Protein AF-A0A7T4PL94-F1 (afdb_monomer_lite)

pLDDT: mean 73.6, std 16.63, range [43.09, 96.75]

Organism: NCBI:txid1642299

Secondary structure (DSSP, 8-state):
---SS--S--S--------HHHHHTTS-HHHHHHHHHHHHHHHHHHHHHHHHHS-TTSHHHHHHHHHHHHHHHHHHH-TTTTTTS-HHHHHHHTSHHHHHHHHHHHHHHHHHHHS----PPPP--SSSSSS--

InterPro domains:
  IPR006043 Nucleobase cation symporter 2 family [PF00860] (22-75)

Sequence (133 aa):
MSSAAKAAGTASAAAPEVHPVAAISVVPMPVLAAVSLFLFGSIAVSGIQTLLQADLHRGDNALIVVVTLGAGLAPALSDGFYDAFPAWAQIVLGSGISIGCLLAVALNLVFNHLGAKGGPAPAPEDAEAAVTH

Radius of gyration: 24.17 Å; chains: 1; bounding box: 39×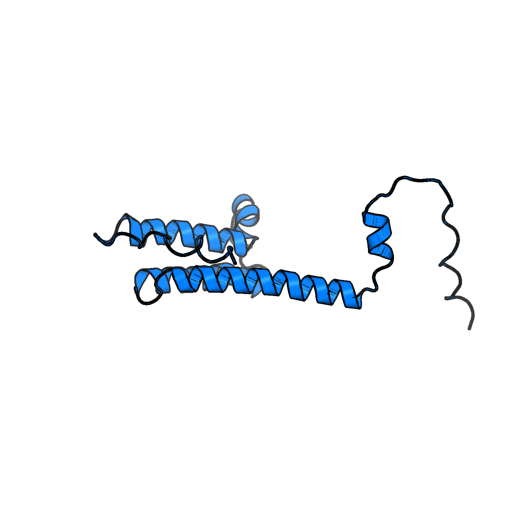59×70 Å

Structure (mmCIF, N/CA/C/O backbone):
data_AF-A0A7T4PL94-F1
#
_entry.id   AF-A0A7T4PL94-F1
#
loop_
_atom_site.group_PDB
_atom_site.id
_atom_site.type_symbol
_atom_site.label_atom_id
_atom_site.label_alt_id
_atom_site.label_comp_id
_atom_site.label_asym_id
_atom_site.label_entity_id
_atom_site.label_seq_id
_atom_site.pdbx_PDB_ins_code
_atom_site.Cartn_x
_atom_site.Cartn_y
_atom_site.Cartn_z
_atom_site.occupancy
_atom_site.B_iso_or_equiv
_atom_site.auth_seq_id
_atom_site.auth_comp_id
_atom_site.auth_asym_id
_atom_site.auth_atom_id
_atom_site.pdbx_PDB_model_num
ATOM 1 N N . MET A 1 1 ? 21.788 -9.506 -45.598 1.00 48.47 1 MET A N 1
ATOM 2 C CA . MET A 1 1 ? 21.557 -8.650 -44.410 1.00 48.47 1 MET A CA 1
ATOM 3 C C . MET A 1 1 ? 20.612 -7.521 -44.798 1.00 48.47 1 MET A C 1
ATOM 5 O O . MET A 1 1 ? 20.963 -6.352 -44.789 1.00 48.47 1 MET A O 1
ATOM 9 N N . SER A 1 2 ? 19.433 -7.943 -45.252 1.00 43.72 2 SER A N 1
ATOM 10 C CA . SER A 1 2 ? 18.386 -7.141 -45.875 1.00 43.72 2 SER A CA 1
ATOM 11 C C . SER A 1 2 ? 17.278 -6.921 -44.848 1.00 43.72 2 SER A C 1
ATOM 13 O O . SER A 1 2 ? 17.023 -7.819 -44.052 1.00 43.72 2 SER A O 1
ATOM 15 N N . SER A 1 3 ? 16.606 -5.775 -44.923 1.00 43.09 3 SER A N 1
ATOM 16 C CA . SER A 1 3 ? 15.276 -5.532 -44.349 1.00 43.09 3 SER A CA 1
ATOM 17 C C . SER A 1 3 ? 15.126 -5.565 -42.826 1.00 43.09 3 SER A C 1
ATOM 19 O O . SER A 1 3 ? 14.735 -6.567 -42.244 1.00 43.09 3 SER A O 1
ATOM 21 N N . ALA A 1 4 ? 15.264 -4.396 -42.202 1.00 46.72 4 ALA A N 1
ATOM 22 C CA . ALA A 1 4 ? 14.460 -4.050 -41.017 1.00 46.72 4 ALA A CA 1
ATOM 23 C C . ALA A 1 4 ? 14.165 -2.539 -40.899 1.00 46.72 4 ALA A C 1
ATOM 25 O O . ALA A 1 4 ? 13.342 -2.131 -40.091 1.00 46.72 4 ALA A O 1
ATOM 26 N N . ALA A 1 5 ? 14.780 -1.699 -41.741 1.00 45.56 5 ALA A N 1
ATOM 27 C CA . ALA A 1 5 ? 14.607 -0.242 -41.731 1.00 45.56 5 ALA A CA 1
ATOM 28 C C . ALA A 1 5 ? 13.435 0.275 -42.598 1.00 45.56 5 ALA A C 1
ATOM 30 O O . ALA A 1 5 ? 13.272 1.480 -42.764 1.00 45.56 5 ALA A O 1
ATOM 31 N N . LYS A 1 6 ? 12.613 -0.613 -43.176 1.00 46.28 6 LYS A N 1
ATOM 32 C CA . LYS A 1 6 ? 11.528 -0.252 -44.104 1.00 46.28 6 LYS A CA 1
ATOM 33 C C . LYS A 1 6 ? 10.167 -0.699 -43.569 1.00 46.28 6 LYS A C 1
ATOM 35 O O . LYS A 1 6 ? 9.573 -1.628 -44.099 1.00 46.28 6 LYS A O 1
ATOM 40 N N . ALA A 1 7 ? 9.694 -0.048 -42.510 1.00 43.47 7 ALA A N 1
ATOM 41 C CA . ALA A 1 7 ? 8.298 -0.152 -42.062 1.00 43.47 7 ALA A CA 1
ATOM 42 C C . ALA A 1 7 ? 7.816 1.086 -41.271 1.00 43.47 7 ALA A C 1
ATOM 44 O O . ALA A 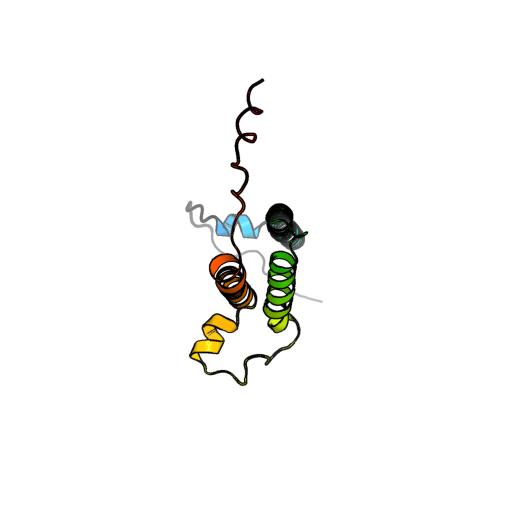1 7 ? 6.851 0.996 -40.524 1.00 43.47 7 ALA A O 1
ATOM 45 N N . ALA A 1 8 ? 8.474 2.243 -41.421 1.00 47.19 8 ALA A N 1
ATOM 46 C CA . ALA A 1 8 ? 8.140 3.473 -40.688 1.00 47.19 8 ALA A CA 1
ATOM 47 C C . ALA A 1 8 ? 7.464 4.551 -41.557 1.00 47.19 8 ALA A C 1
ATOM 49 O O . ALA A 1 8 ? 7.411 5.716 -41.178 1.00 47.19 8 ALA A O 1
ATOM 50 N N . GLY A 1 9 ? 6.968 4.199 -42.743 1.00 47.22 9 GLY A N 1
ATOM 51 C CA . GLY A 1 9 ? 6.421 5.199 -43.650 1.00 47.22 9 GLY A CA 1
ATOM 52 C C . GLY A 1 9 ? 5.486 4.601 -44.675 1.00 47.22 9 GLY A C 1
ATOM 53 O O . GLY A 1 9 ? 5.933 4.343 -45.779 1.00 47.22 9 GLY A O 1
ATOM 54 N N . THR A 1 10 ? 4.226 4.390 -44.291 1.00 49.72 10 THR A N 1
ATOM 55 C CA . THR A 1 10 ? 3.028 4.524 -45.145 1.00 49.72 10 THR A CA 1
ATOM 56 C C . THR A 1 10 ? 1.771 4.309 -44.292 1.00 49.72 10 THR A C 1
ATOM 58 O O . THR A 1 10 ? 1.190 3.230 -44.285 1.00 49.72 10 THR A O 1
ATOM 61 N N . ALA A 1 11 ? 1.351 5.337 -43.561 1.00 48.50 11 ALA A N 1
ATOM 62 C CA . ALA A 1 11 ? -0.043 5.523 -43.153 1.00 48.50 11 ALA A CA 1
ATOM 63 C C . ALA A 1 11 ? -0.226 7.032 -42.954 1.00 48.50 11 ALA A C 1
ATOM 65 O O . ALA A 1 11 ? 0.211 7.607 -41.969 1.00 48.50 11 ALA A O 1
ATOM 66 N N . SER A 1 12 ? -0.545 7.722 -44.043 1.00 47.28 12 SER A N 1
ATOM 67 C CA . SER A 1 12 ? -1.893 8.248 -44.272 1.00 47.28 12 SER A CA 1
ATOM 68 C C . SER A 1 12 ? -2.021 9.659 -43.711 1.00 47.28 12 SER A C 1
ATOM 70 O O . SER A 1 12 ? -2.425 9.889 -42.577 1.00 47.28 12 SER A O 1
ATOM 72 N N . ALA A 1 13 ? -1.668 10.609 -44.572 1.00 54.72 13 ALA A N 1
ATOM 73 C CA . ALA A 1 13 ? -2.130 11.977 -44.481 1.00 54.72 13 ALA A CA 1
ATOM 74 C C . ALA A 1 13 ? -3.667 11.993 -44.566 1.00 54.72 13 ALA A C 1
ATOM 76 O O . ALA A 1 13 ? -4.228 11.704 -45.619 1.00 54.72 13 ALA A O 1
ATOM 77 N N . ALA A 1 14 ? -4.334 12.327 -43.463 1.00 44.72 14 ALA A N 1
ATOM 78 C CA . ALA A 1 14 ? -5.740 12.715 -43.441 1.00 44.72 14 ALA A CA 1
ATOM 79 C C . ALA A 1 14 ? -6.002 13.605 -42.211 1.00 44.72 14 ALA A C 1
ATOM 81 O O . ALA A 1 14 ? -6.288 13.085 -41.147 1.00 44.72 14 ALA A O 1
ATOM 82 N N . ALA A 1 15 ? -5.833 14.920 -42.405 1.00 52.34 15 ALA A N 1
ATOM 83 C CA . ALA A 1 15 ? -6.596 16.057 -41.852 1.00 52.34 15 ALA A CA 1
ATOM 84 C C . ALA A 1 15 ? -6.932 16.146 -40.321 1.00 52.34 15 ALA A C 1
ATOM 86 O O . ALA A 1 15 ? -6.781 15.200 -39.565 1.00 52.34 15 ALA A O 1
ATOM 87 N N . PRO A 1 16 ? -7.322 17.336 -39.817 1.00 49.38 16 PRO A N 1
ATOM 88 C CA . PRO A 1 16 ? -7.065 17.788 -38.450 1.00 49.38 16 PRO A CA 1
ATOM 89 C C . PRO A 1 16 ? -8.147 17.365 -37.448 1.00 49.38 16 PRO A C 1
ATOM 91 O O . PRO A 1 16 ? -9.058 18.130 -37.160 1.00 49.38 16 PRO A O 1
ATOM 94 N N . GLU A 1 17 ? -8.000 16.199 -36.830 1.00 47.38 17 GLU A N 1
ATOM 95 C CA . GLU A 1 17 ? -8.589 15.945 -35.512 1.00 47.38 17 GLU A CA 1
ATOM 96 C C . GLU A 1 17 ? -7.436 15.645 -34.556 1.00 47.38 17 GLU A C 1
ATOM 98 O O . GLU A 1 17 ? -6.780 14.605 -34.633 1.00 47.38 17 GLU A O 1
ATOM 103 N N . VAL A 1 18 ? -7.110 16.613 -33.699 1.00 56.31 18 VAL A N 1
ATOM 104 C CA . VAL A 1 18 ? -6.083 16.482 -32.659 1.00 56.31 18 VAL A CA 1
ATOM 105 C C . VAL A 1 18 ? -6.565 15.495 -31.596 1.00 56.31 18 VAL A C 1
ATOM 107 O O . VAL A 1 18 ? -6.952 15.870 -30.494 1.00 56.31 18 VAL A O 1
ATOM 110 N N . HIS A 1 19 ? -6.555 14.204 -31.919 1.00 53.75 19 HIS A N 1
ATOM 111 C CA . HIS A 1 19 ? -6.719 13.163 -30.920 1.00 53.75 19 HIS A CA 1
ATOM 112 C C . HIS A 1 19 ? -5.459 13.162 -30.041 1.00 53.75 19 HIS A C 1
ATOM 114 O O . HIS A 1 19 ? -4.362 12.901 -30.548 1.00 53.75 19 HIS A O 1
ATOM 120 N N . PRO A 1 20 ? -5.573 13.424 -28.726 1.00 62.25 20 PRO A N 1
ATOM 121 C CA . PRO A 1 20 ? -4.417 13.603 -27.840 1.00 62.25 20 PRO A CA 1
ATOM 122 C C . PRO A 1 20 ? -3.4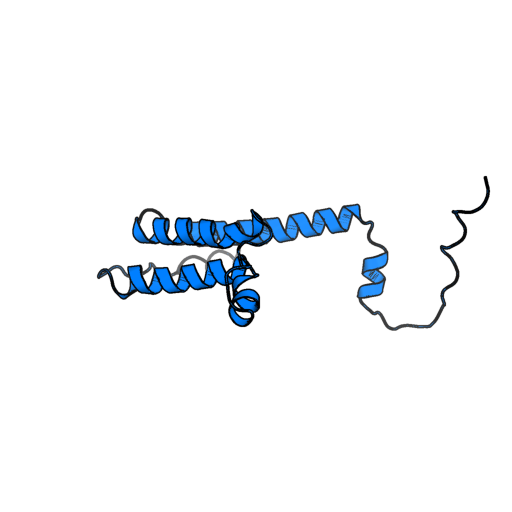99 12.369 -27.789 1.00 62.25 20 PRO A C 1
ATOM 124 O O . PRO A 1 20 ? -2.312 12.482 -27.496 1.00 62.25 20 PRO A O 1
ATOM 127 N N . VAL A 1 21 ? -4.020 11.195 -28.155 1.00 64.38 21 VAL A N 1
ATOM 128 C CA . VAL A 1 21 ? -3.286 9.922 -28.197 1.00 64.38 21 VAL A CA 1
ATOM 129 C C . VAL A 1 21 ? -2.189 9.901 -29.276 1.00 64.38 21 VAL A C 1
ATOM 131 O O . VAL A 1 21 ? -1.149 9.269 -29.089 1.00 64.38 21 VAL A O 1
ATOM 134 N N . ALA A 1 22 ? -2.360 10.642 -30.378 1.00 63.62 22 ALA A N 1
ATOM 135 C CA . ALA A 1 22 ? -1.359 10.726 -31.445 1.00 63.62 22 ALA A CA 1
ATOM 136 C C . ALA A 1 22 ? -0.102 11.502 -31.007 1.00 63.62 22 ALA A C 1
ATOM 138 O O . ALA A 1 22 ? 1.008 11.160 -31.409 1.00 63.62 22 ALA A O 1
ATOM 139 N N . ALA A 1 23 ? -0.256 12.495 -30.124 1.00 65.69 23 ALA A N 1
ATOM 140 C CA . ALA A 1 23 ? 0.862 13.271 -29.586 1.00 65.69 23 ALA A CA 1
ATOM 141 C C . ALA A 1 23 ? 1.735 12.450 -28.618 1.00 65.69 23 ALA A C 1
ATOM 143 O O . ALA A 1 23 ? 2.953 12.616 -28.577 1.00 65.69 23 ALA A O 1
ATOM 144 N N . ILE A 1 24 ? 1.128 11.514 -27.881 1.00 69.50 24 ILE A N 1
ATOM 145 C CA . ILE A 1 24 ? 1.823 10.648 -26.914 1.00 69.50 24 ILE A CA 1
ATOM 146 C C . ILE A 1 24 ? 2.719 9.616 -27.631 1.00 69.50 24 ILE A C 1
ATOM 148 O O . ILE A 1 24 ? 3.726 9.183 -27.079 1.00 69.50 24 ILE A O 1
ATOM 152 N N . SER A 1 25 ? 2.425 9.288 -28.895 1.00 69.38 25 SER A N 1
ATOM 153 C CA . SER A 1 25 ? 3.191 8.315 -29.696 1.00 69.38 25 SER A CA 1
ATOM 154 C C . SER A 1 25 ? 4.593 8.798 -30.109 1.00 69.38 25 SER A C 1
ATOM 156 O O . SER A 1 25 ? 5.406 7.998 -30.565 1.00 69.38 25 SER A O 1
ATOM 158 N N . VAL A 1 26 ? 4.889 10.094 -29.952 1.00 82.12 26 VAL A N 1
ATOM 159 C CA . VAL A 1 26 ? 6.208 10.694 -30.238 1.00 82.12 26 VAL A CA 1
ATOM 160 C C . VAL A 1 26 ? 7.146 10.608 -29.025 1.00 82.12 26 VAL A C 1
ATOM 162 O O . VAL A 1 26 ? 8.361 10.756 -29.163 1.00 82.12 26 VAL A O 1
ATOM 165 N N . VAL A 1 27 ? 6.607 10.354 -27.827 1.00 84.00 27 VAL A N 1
ATOM 166 C CA . VAL A 1 27 ? 7.394 10.314 -26.593 1.00 84.00 27 VAL A CA 1
ATOM 167 C C . VAL A 1 27 ? 8.182 9.001 -26.528 1.00 84.00 27 VAL A C 1
ATOM 169 O O . VAL A 1 27 ? 7.590 7.922 -26.587 1.00 84.00 27 VAL A O 1
ATOM 172 N N . PRO A 1 28 ? 9.518 9.047 -26.382 1.00 86.44 28 PRO A N 1
ATOM 173 C CA . PRO A 1 28 ? 10.320 7.836 -26.304 1.00 86.44 28 PRO A CA 1
ATOM 174 C C . PRO A 1 28 ? 9.983 7.055 -25.021 1.00 86.44 28 PRO A C 1
ATOM 176 O O . PRO A 1 28 ? 9.831 7.640 -23.946 1.00 86.44 28 PRO A O 1
ATOM 179 N N . MET A 1 29 ? 9.915 5.721 -25.126 1.00 85.81 29 MET A N 1
ATOM 180 C CA . MET A 1 29 ? 9.605 4.793 -24.018 1.00 85.81 29 MET A CA 1
ATOM 181 C C . MET A 1 29 ? 10.317 5.121 -22.683 1.00 85.81 29 MET A C 1
ATOM 183 O O . MET A 1 29 ? 9.655 5.071 -21.644 1.00 85.81 29 MET A O 1
ATOM 187 N N . PRO A 1 30 ? 11.610 5.522 -22.662 1.00 89.38 30 PRO A N 1
ATOM 188 C CA . PRO A 1 30 ? 12.300 5.880 -21.420 1.00 89.38 30 PRO A CA 1
ATOM 189 C C . PRO A 1 30 ? 11.673 7.055 -20.650 1.00 89.38 30 PRO A C 1
ATOM 191 O O . PRO A 1 30 ? 11.739 7.085 -19.424 1.00 89.38 30 PRO A O 1
ATOM 194 N N . VAL A 1 31 ? 11.040 8.014 -21.333 1.00 91.88 31 VAL A N 1
ATOM 195 C CA . VAL A 1 31 ? 10.414 9.183 -20.687 1.00 91.88 31 VAL A CA 1
ATOM 196 C C . VAL A 1 31 ? 9.077 8.807 -20.058 1.00 91.88 31 VAL A C 1
ATOM 198 O O . VAL A 1 31 ? 8.785 9.232 -18.943 1.00 91.88 31 VAL A O 1
ATOM 201 N N . LEU A 1 32 ? 8.289 7.957 -20.720 1.00 90.62 32 LEU A N 1
ATOM 202 C CA . LEU A 1 32 ? 7.019 7.471 -20.172 1.00 90.62 32 LEU A CA 1
ATOM 203 C C . LEU A 1 32 ? 7.235 6.674 -18.878 1.00 90.62 32 LEU A C 1
ATOM 205 O O . LEU A 1 32 ? 6.459 6.805 -17.929 1.00 90.62 32 LEU A O 1
ATOM 209 N N . ALA A 1 33 ? 8.332 5.914 -18.810 1.00 90.31 33 ALA A N 1
ATOM 210 C CA . ALA A 1 33 ? 8.749 5.234 -17.590 1.00 90.31 33 ALA A CA 1
ATOM 211 C C . ALA A 1 33 ? 9.082 6.230 -16.462 1.00 90.31 33 ALA A C 1
ATOM 213 O O . ALA A 1 33 ? 8.599 6.066 -15.341 1.00 90.31 33 ALA A O 1
ATOM 214 N N . ALA A 1 34 ? 9.840 7.294 -16.758 1.00 92.81 34 ALA A N 1
ATOM 215 C CA . ALA A 1 34 ? 10.197 8.319 -15.773 1.00 92.81 34 ALA A CA 1
ATOM 216 C C . ALA A 1 34 ? 8.974 9.095 -15.248 1.00 92.81 34 ALA A C 1
ATOM 218 O O . ALA A 1 34 ? 8.853 9.309 -14.043 1.00 92.81 34 ALA A O 1
ATOM 219 N N . VAL A 1 35 ? 8.040 9.467 -16.130 1.00 95.06 35 VAL A N 1
ATOM 220 C CA . VAL A 1 35 ? 6.794 10.156 -15.750 1.00 95.06 35 VAL A CA 1
ATOM 221 C C . VAL A 1 35 ? 5.924 9.267 -14.863 1.00 95.06 35 VAL A C 1
ATOM 223 O O . VAL A 1 35 ? 5.391 9.737 -13.860 1.00 95.06 35 VAL A O 1
ATOM 226 N N . SER A 1 36 ? 5.820 7.976 -15.185 1.00 93.81 36 SER A N 1
ATOM 227 C CA . SER A 1 36 ? 5.064 7.019 -14.371 1.00 93.81 36 SER A CA 1
ATOM 228 C C . SER A 1 36 ? 5.678 6.865 -12.979 1.00 93.81 36 SER A C 1
ATOM 230 O O . SER A 1 36 ? 4.961 6.943 -11.985 1.00 93.81 36 SER A O 1
ATOM 232 N N . LEU A 1 37 ? 7.005 6.715 -12.889 1.00 95.62 37 LEU A N 1
ATOM 233 C CA . LEU A 1 37 ? 7.711 6.638 -11.608 1.00 95.62 37 LEU A CA 1
ATOM 234 C C . LEU A 1 37 ? 7.500 7.903 -10.765 1.00 95.62 37 LEU A C 1
ATOM 236 O O . LEU A 1 37 ? 7.244 7.805 -9.567 1.00 95.62 37 LEU A O 1
ATOM 240 N N . PHE A 1 38 ? 7.562 9.081 -11.390 1.00 95.12 38 PHE A N 1
ATOM 241 C CA . PHE A 1 38 ? 7.286 10.349 -10.719 1.00 95.12 38 PHE A CA 1
ATOM 242 C C . PHE A 1 38 ? 5.841 10.425 -10.203 1.00 95.12 38 PHE A C 1
ATOM 244 O O . PHE A 1 38 ? 5.626 10.782 -9.045 1.00 95.12 38 PHE A O 1
ATOM 251 N N . LEU A 1 39 ? 4.858 10.044 -11.026 1.00 96.75 39 LEU A N 1
ATOM 252 C CA . LEU A 1 39 ? 3.442 10.065 -10.658 1.00 96.75 39 LEU A CA 1
ATOM 253 C C . LEU A 1 39 ? 3.149 9.113 -9.494 1.00 96.75 39 LEU A C 1
ATOM 255 O O . LEU A 1 39 ? 2.581 9.530 -8.486 1.00 96.75 39 LEU A O 1
ATOM 259 N N . PHE A 1 40 ? 3.584 7.855 -9.594 1.00 93.62 40 PHE A N 1
ATOM 260 C CA . PHE A 1 40 ? 3.422 6.889 -8.508 1.00 93.62 40 PHE A CA 1
ATOM 261 C C . PHE A 1 40 ? 4.166 7.325 -7.240 1.00 93.62 40 PHE A C 1
ATOM 263 O O . PHE A 1 40 ? 3.630 7.185 -6.142 1.00 93.62 40 PHE A O 1
ATOM 270 N N . GLY A 1 41 ? 5.357 7.916 -7.378 1.00 96.44 41 GLY A N 1
ATOM 271 C CA . GLY A 1 41 ? 6.116 8.463 -6.255 1.00 96.44 41 GLY A CA 1
ATOM 272 C C . GLY A 1 41 ? 5.386 9.602 -5.541 1.00 96.44 41 GLY A C 1
ATOM 273 O O . GLY A 1 41 ? 5.277 9.586 -4.317 1.00 96.44 41 GLY A O 1
ATOM 274 N N . SER A 1 42 ? 4.832 10.564 -6.285 1.00 96.62 42 SER A N 1
ATOM 275 C CA . SER A 1 42 ? 4.079 11.687 -5.711 1.00 96.62 42 SER A CA 1
ATOM 276 C C . SER A 1 42 ? 2.822 11.215 -4.969 1.00 96.62 42 SER A C 1
ATOM 278 O O . SER A 1 42 ? 2.561 11.660 -3.849 1.00 96.62 42 SER A O 1
ATOM 280 N N . ILE A 1 43 ? 2.101 10.244 -5.538 1.00 94.25 43 ILE A N 1
ATOM 281 C CA . ILE A 1 43 ? 0.930 9.623 -4.902 1.00 94.25 43 ILE A CA 1
ATOM 282 C C . ILE A 1 43 ? 1.329 8.923 -3.594 1.00 94.25 43 ILE A C 1
ATOM 284 O O . ILE A 1 43 ? 0.679 9.123 -2.567 1.00 94.25 43 ILE A O 1
ATOM 288 N N . ALA A 1 44 ? 2.421 8.151 -3.597 1.00 94.69 44 ALA A N 1
ATOM 289 C CA . ALA A 1 44 ? 2.915 7.473 -2.399 1.00 94.69 44 ALA A CA 1
ATOM 290 C C . ALA A 1 44 ? 3.309 8.466 -1.293 1.00 94.69 44 ALA A C 1
ATOM 292 O O . ALA A 1 44 ? 2.954 8.272 -0.131 1.00 94.69 44 ALA A O 1
ATOM 293 N N . VAL A 1 45 ? 3.989 9.560 -1.653 1.00 96.06 45 VAL A N 1
ATOM 294 C CA . VAL A 1 45 ? 4.374 10.617 -0.708 1.00 96.06 45 VAL A CA 1
ATOM 295 C C . VAL A 1 45 ? 3.145 11.286 -0.087 1.00 96.06 45 VAL A C 1
ATOM 297 O O . VAL A 1 45 ? 3.117 11.475 1.127 1.00 96.06 45 VAL A O 1
ATOM 300 N N . SER A 1 46 ? 2.117 11.607 -0.879 1.00 94.81 46 SER A N 1
ATOM 301 C CA . SER A 1 46 ? 0.862 12.173 -0.361 1.00 94.81 46 SER A CA 1
ATOM 302 C C . SER A 1 46 ? 0.158 11.214 0.610 1.00 94.81 46 SER A C 1
ATOM 304 O O . SER A 1 46 ? -0.298 11.630 1.680 1.00 94.81 46 SER A O 1
ATOM 306 N N . GLY A 1 47 ? 0.155 9.914 0.296 1.00 90.38 47 GLY A N 1
ATOM 307 C CA . GL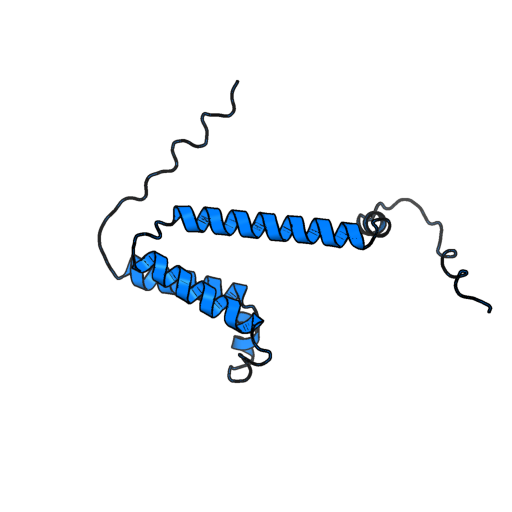Y A 1 47 ? -0.339 8.872 1.197 1.00 90.38 47 GLY A CA 1
ATOM 308 C C . GLY A 1 47 ? 0.411 8.841 2.532 1.00 90.38 47 GLY A C 1
ATOM 309 O O . GLY A 1 47 ? -0.216 8.878 3.589 1.00 90.38 47 GLY A O 1
ATOM 310 N N . ILE A 1 48 ? 1.748 8.851 2.502 1.00 92.50 48 ILE A N 1
ATOM 311 C CA . ILE A 1 48 ? 2.577 8.865 3.719 1.00 92.50 48 ILE A CA 1
ATOM 312 C C . ILE A 1 48 ? 2.326 10.133 4.542 1.00 92.50 48 ILE A C 1
ATOM 314 O O . ILE A 1 48 ? 2.162 10.040 5.754 1.00 92.50 48 ILE A O 1
ATOM 318 N N . GLN A 1 49 ? 2.241 11.307 3.908 1.00 92.19 49 GLN A N 1
ATOM 319 C CA . GLN A 1 49 ? 1.937 12.558 4.615 1.00 92.19 49 GLN A CA 1
ATOM 320 C C . GLN A 1 49 ? 0.583 12.499 5.328 1.00 92.19 49 GLN A C 1
ATOM 322 O O . GLN A 1 49 ? 0.475 12.938 6.469 1.00 92.19 49 GLN A O 1
ATOM 327 N N . THR A 1 50 ? -0.424 11.898 4.693 1.00 89.06 50 THR A N 1
ATOM 328 C CA . THR A 1 50 ? -1.748 11.705 5.300 1.00 89.06 50 THR A CA 1
ATOM 329 C C . THR A 1 50 ? -1.679 10.757 6.502 1.00 89.06 50 THR A C 1
ATOM 331 O O . THR A 1 50 ? -2.266 11.038 7.543 1.00 89.06 50 THR A O 1
ATOM 334 N N . LEU A 1 51 ? -0.908 9.666 6.410 1.00 89.94 51 LEU A N 1
ATOM 335 C CA . LEU A 1 51 ? -0.699 8.744 7.536 1.00 89.94 51 LEU A CA 1
ATOM 336 C C . LEU A 1 51 ? 0.019 9.411 8.715 1.00 89.94 51 LEU A C 1
ATOM 338 O O . LEU A 1 51 ? -0.311 9.136 9.865 1.00 89.94 51 LEU A O 1
ATOM 342 N N . LEU A 1 52 ? 0.979 10.300 8.448 1.00 88.94 52 LEU A N 1
ATOM 343 C CA . LEU A 1 52 ? 1.697 11.032 9.494 1.00 88.94 52 LEU A CA 1
ATOM 344 C C . LEU A 1 52 ? 0.800 12.022 10.249 1.00 88.94 52 LEU A C 1
ATOM 346 O O . LEU A 1 52 ? 1.056 12.290 11.420 1.00 88.94 52 LEU A O 1
ATOM 350 N N . GLN A 1 53 ? -0.262 12.527 9.616 1.00 86.00 53 GLN A N 1
ATOM 351 C CA . GLN A 1 53 ? -1.273 13.349 10.289 1.00 86.00 53 GLN A CA 1
ATOM 352 C C . GLN A 1 53 ? -2.181 12.525 11.220 1.00 86.00 53 GLN A C 1
ATOM 354 O O . GLN A 1 53 ? -2.788 13.083 12.129 1.00 86.00 53 GLN A O 1
ATOM 359 N N . ALA A 1 54 ? -2.269 11.203 11.037 1.00 80.88 54 ALA A N 1
ATOM 360 C CA . ALA A 1 54 ? -3.238 10.337 11.711 1.00 80.88 54 ALA A CA 1
ATOM 361 C C . ALA A 1 54 ? -2.860 9.905 13.151 1.00 80.88 54 ALA A C 1
ATOM 363 O O . ALA A 1 54 ? -3.360 8.887 13.617 1.00 80.88 54 ALA A O 1
ATOM 364 N N . ASP A 1 55 ? -2.004 10.647 13.864 1.00 81.81 55 ASP A N 1
ATOM 365 C CA . ASP A 1 55 ? -1.454 10.303 15.194 1.00 81.81 55 ASP A CA 1
ATOM 366 C C . ASP A 1 55 ? -1.119 8.804 15.351 1.00 81.81 55 ASP A C 1
ATOM 368 O O . ASP A 1 55 ? -1.862 8.011 15.931 1.00 81.81 55 ASP A O 1
ATOM 372 N N . LEU A 1 56 ? 0.037 8.400 14.819 1.00 81.88 56 LEU A N 1
ATOM 373 C CA . LEU A 1 56 ? 0.536 7.023 14.931 1.00 81.88 56 LEU A CA 1
ATOM 374 C C . LEU A 1 56 ? 1.120 6.699 16.321 1.00 81.88 56 LEU A C 1
ATOM 376 O O . LEU A 1 56 ? 1.646 5.607 16.522 1.00 81.88 56 LEU A O 1
ATOM 380 N N . HIS A 1 57 ? 1.064 7.633 17.276 1.00 80.19 57 HIS A N 1
ATOM 381 C CA . HIS A 1 57 ? 1.448 7.376 18.666 1.00 80.19 57 HIS A CA 1
ATOM 382 C C . HIS A 1 57 ? 0.339 6.649 19.430 1.00 80.19 57 HIS A C 1
ATOM 384 O O . HIS A 1 57 ? 0.625 5.877 20.349 1.00 80.19 57 HIS A O 1
ATOM 390 N N . ARG A 1 58 ? -0.924 6.831 19.029 1.00 80.06 58 ARG A N 1
ATOM 391 C CA . ARG A 1 58 ? -2.015 5.955 19.456 1.00 80.06 58 ARG A CA 1
ATOM 392 C C . ARG A 1 58 ? -1.796 4.541 18.921 1.00 80.06 58 ARG A C 1
ATOM 394 O O . ARG A 1 58 ? -1.811 4.307 17.713 1.00 80.06 58 ARG A O 1
ATOM 401 N N . GLY A 1 59 ? -1.669 3.587 19.846 1.00 80.69 59 GLY A N 1
ATOM 402 C CA . GLY A 1 59 ? -1.507 2.166 19.524 1.00 80.69 59 GLY A CA 1
ATOM 403 C C . GLY A 1 59 ? -2.601 1.627 18.597 1.00 80.69 59 GLY A C 1
ATOM 404 O O . GLY A 1 59 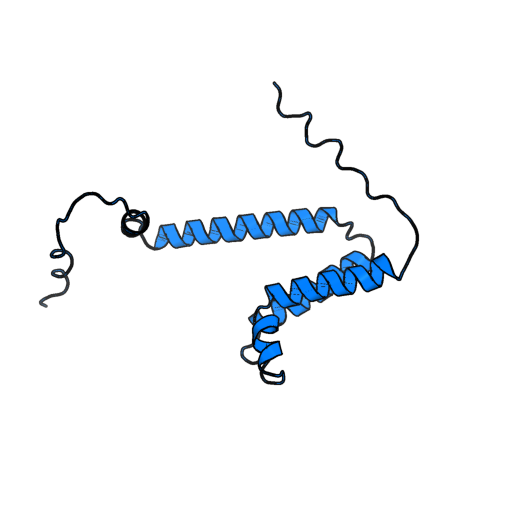? -2.297 0.830 17.715 1.00 80.69 59 GLY A O 1
ATOM 405 N N . ASP A 1 60 ? -3.837 2.121 18.730 1.00 85.69 60 ASP A N 1
ATOM 406 C CA . ASP A 1 60 ? -4.962 1.729 17.874 1.00 85.69 60 ASP A CA 1
ATOM 407 C C . ASP A 1 60 ? -4.743 2.155 16.413 1.00 85.69 60 ASP A C 1
ATOM 409 O O . ASP A 1 60 ? -4.825 1.327 15.506 1.00 85.69 60 ASP A O 1
ATOM 413 N N . ASN A 1 61 ? -4.383 3.422 16.178 1.00 86.56 61 ASN A N 1
ATOM 414 C CA . ASN A 1 61 ? -4.145 3.965 14.837 1.00 86.56 61 ASN A CA 1
ATOM 415 C C . ASN A 1 61 ? -2.950 3.278 14.165 1.00 86.56 61 ASN A C 1
ATOM 417 O O . ASN A 1 61 ? -3.038 2.868 13.006 1.00 86.56 61 ASN A O 1
ATOM 421 N N . ALA A 1 62 ? -1.852 3.083 14.902 1.00 88.12 62 ALA A N 1
ATOM 422 C CA . ALA A 1 62 ? -0.684 2.364 14.403 1.00 88.12 62 ALA A CA 1
ATOM 423 C C . ALA A 1 62 ? -1.016 0.909 14.028 1.00 88.12 62 ALA A C 1
ATOM 425 O O . ALA A 1 62 ? -0.590 0.428 12.977 1.00 88.12 62 ALA A O 1
ATOM 426 N N . LEU A 1 63 ? -1.813 0.216 14.848 1.00 90.19 63 LEU A N 1
ATOM 427 C CA . LEU A 1 63 ? -2.216 -1.165 14.590 1.00 90.19 63 LEU A CA 1
ATOM 428 C C . LEU A 1 63 ? -3.126 -1.275 13.360 1.00 90.19 63 LEU A C 1
ATOM 430 O O . LEU A 1 63 ? -2.910 -2.158 12.531 1.00 90.19 63 LEU A O 1
ATOM 434 N N . ILE A 1 64 ? -4.084 -0.356 13.194 1.00 90.81 64 ILE A N 1
ATOM 435 C CA . ILE A 1 64 ? -4.926 -0.281 11.989 1.00 90.81 64 ILE A CA 1
ATOM 436 C C . ILE A 1 64 ? -4.044 -0.142 10.743 1.00 90.81 64 ILE A C 1
ATOM 438 O O . ILE A 1 64 ? -4.185 -0.913 9.794 1.00 90.81 64 ILE A O 1
ATOM 442 N N . VAL A 1 65 ? -3.099 0.800 10.744 1.00 91.88 65 VAL A N 1
ATOM 443 C CA . VAL A 1 65 ? -2.212 1.060 9.600 1.00 91.88 65 VAL A CA 1
ATOM 444 C C . VAL A 1 65 ? -1.337 -0.156 9.281 1.00 91.88 65 VAL A C 1
ATOM 446 O O . VAL A 1 65 ? -1.279 -0.581 8.130 1.00 91.88 65 VAL A O 1
ATOM 449 N N . VAL A 1 66 ? -0.712 -0.782 10.283 1.00 91.06 66 VAL A N 1
ATOM 450 C CA . VAL A 1 66 ? 0.153 -1.957 10.072 1.00 91.06 66 VAL A CA 1
ATOM 451 C C . VAL A 1 66 ? -0.628 -3.143 9.501 1.00 91.06 66 VAL A C 1
ATOM 453 O O . VAL A 1 66 ? -0.182 -3.765 8.536 1.00 91.06 66 VAL A O 1
ATOM 456 N N . VAL A 1 67 ? -1.805 -3.447 10.055 1.00 91.00 67 VAL A N 1
ATOM 457 C CA . VAL A 1 67 ? -2.627 -4.580 9.598 1.00 91.00 67 VAL A CA 1
ATOM 458 C C . VAL A 1 67 ? -3.141 -4.346 8.178 1.00 91.00 67 VAL A C 1
ATOM 460 O O . VAL A 1 67 ? -3.141 -5.262 7.357 1.00 91.00 67 VAL A O 1
ATOM 463 N N . THR A 1 68 ? -3.551 -3.120 7.865 1.00 91.25 68 THR A N 1
ATOM 464 C CA . THR A 1 68 ? -4.159 -2.783 6.570 1.00 91.25 68 THR A CA 1
ATOM 465 C C . THR A 1 68 ? -3.134 -2.682 5.453 1.00 91.25 68 THR A C 1
ATOM 467 O O . THR A 1 68 ? -3.401 -3.181 4.361 1.00 91.25 68 THR A O 1
ATOM 470 N N . LEU A 1 69 ? -1.938 -2.141 5.721 1.00 91.81 69 LEU A N 1
ATOM 471 C CA . LEU A 1 69 ? -0.820 -2.221 4.779 1.00 91.81 69 LEU A CA 1
ATOM 472 C C . LEU A 1 69 ? -0.373 -3.670 4.573 1.00 91.81 69 LEU A C 1
ATOM 474 O O . LEU A 1 69 ? -0.171 -4.079 3.433 1.00 91.81 69 LEU A O 1
ATOM 478 N N . GLY A 1 70 ? -0.249 -4.456 5.647 1.00 88.94 70 GLY A N 1
ATOM 479 C CA . GLY A 1 70 ? 0.145 -5.862 5.551 1.00 88.94 70 GLY A CA 1
ATOM 480 C C . GLY A 1 70 ? -0.829 -6.679 4.701 1.00 88.94 70 GLY A C 1
ATOM 481 O O . GLY A 1 70 ? -0.416 -7.386 3.785 1.00 88.94 70 GLY A O 1
ATOM 482 N N . ALA A 1 71 ? -2.130 -6.529 4.951 1.00 86.75 71 ALA A N 1
ATOM 483 C CA . ALA A 1 71 ? -3.169 -7.222 4.197 1.00 86.75 71 ALA A CA 1
ATOM 484 C C . ALA A 1 71 ? -3.347 -6.680 2.767 1.00 86.75 71 ALA A C 1
ATOM 486 O O . ALA A 1 71 ? -3.586 -7.458 1.849 1.00 86.75 71 ALA A O 1
ATOM 487 N N . GLY A 1 72 ? -3.207 -5.368 2.551 1.00 87.25 72 GLY A N 1
ATOM 488 C CA . GLY A 1 72 ? -3.322 -4.749 1.226 1.00 87.25 72 G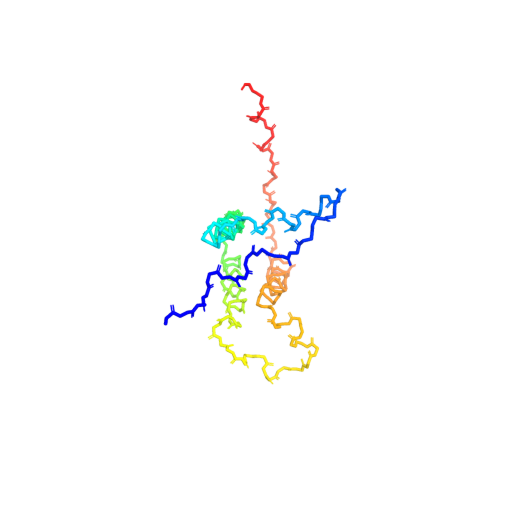LY A CA 1
ATOM 489 C C . GLY A 1 72 ? -2.147 -5.059 0.295 1.00 87.25 72 GLY A C 1
ATOM 490 O O . GLY A 1 72 ? -2.322 -5.119 -0.920 1.00 87.25 72 GLY A O 1
ATOM 491 N N . LEU A 1 73 ? -0.958 -5.307 0.853 1.00 88.38 73 LEU A N 1
ATOM 492 C CA . LEU A 1 73 ? 0.226 -5.734 0.101 1.00 88.38 73 LEU A CA 1
ATOM 493 C C . LEU A 1 73 ? 0.288 -7.251 -0.117 1.00 88.38 73 LEU A C 1
ATOM 495 O O . LEU A 1 73 ? 1.008 -7.697 -1.007 1.00 88.38 73 LEU A O 1
ATOM 499 N N . ALA A 1 74 ? -0.473 -8.046 0.641 1.00 83.12 74 ALA A N 1
ATOM 500 C CA . ALA A 1 74 ? -0.452 -9.507 0.547 1.00 83.12 74 ALA A CA 1
ATOM 501 C C . ALA A 1 74 ? -0.691 -10.054 -0.881 1.00 83.12 74 ALA A C 1
ATOM 503 O O . ALA A 1 74 ? 0.087 -10.907 -1.310 1.00 83.12 74 ALA A O 1
ATOM 504 N N . PRO A 1 75 ? -1.657 -9.546 -1.677 1.00 77.12 75 PRO A N 1
ATOM 505 C CA . PRO A 1 75 ? -1.890 -10.046 -3.036 1.00 77.12 75 PRO A CA 1
ATOM 506 C C . PRO A 1 75 ? -0.747 -9.737 -4.007 1.00 77.12 75 PRO A C 1
ATOM 508 O O . PRO A 1 75 ? -0.613 -10.410 -5.019 1.00 77.12 75 PRO A O 1
ATOM 511 N N . ALA A 1 76 ? 0.081 -8.731 -3.708 1.00 80.56 76 ALA A N 1
ATOM 512 C CA . ALA A 1 76 ? 1.249 -8.398 -4.520 1.00 80.56 76 ALA A CA 1
ATOM 513 C C . ALA A 1 76 ? 2.440 -9.342 -4.264 1.00 80.56 76 ALA A C 1
ATOM 515 O O . ALA A 1 76 ? 3.406 -9.319 -5.022 1.00 80.56 76 ALA A O 1
ATOM 516 N N . LEU A 1 77 ? 2.391 -10.147 -3.193 1.00 78.44 77 LEU A N 1
ATOM 517 C CA . LEU A 1 77 ? 3.476 -11.036 -2.768 1.00 78.44 77 LEU A CA 1
ATOM 518 C C . LEU A 1 77 ? 3.269 -12.501 -3.187 1.00 78.44 77 LEU A C 1
ATOM 520 O O . LEU A 1 77 ? 4.226 -13.272 -3.143 1.00 78.44 77 LEU A O 1
ATOM 524 N N . SER A 1 78 ? 2.061 -12.902 -3.597 1.00 72.56 78 SER A N 1
ATOM 525 C CA . SER A 1 78 ? 1.815 -14.251 -4.120 1.00 72.56 78 SER A CA 1
ATOM 526 C C . SER A 1 78 ? 0.679 -14.295 -5.138 1.00 72.56 78 SER A C 1
ATOM 528 O O . SER A 1 78 ? -0.448 -13.884 -4.839 1.00 72.56 78 SER A O 1
ATOM 530 N N . ASP A 1 79 ? 0.950 -14.917 -6.279 1.00 63.91 79 ASP A N 1
ATOM 531 C CA . ASP A 1 79 ? -0.078 -15.318 -7.233 1.00 63.91 79 ASP A CA 1
ATOM 532 C C . ASP A 1 79 ? -0.923 -16.455 -6.623 1.00 63.91 79 ASP A C 1
ATOM 534 O O . ASP A 1 79 ? -0.379 -17.450 -6.143 1.00 63.91 79 ASP A O 1
ATOM 538 N N . GLY A 1 80 ? -2.253 -16.300 -6.592 1.00 64.44 80 GLY A N 1
ATOM 539 C CA . GLY A 1 80 ? -3.188 -17.321 -6.083 1.00 64.44 80 GLY A CA 1
ATOM 540 C C . GLY A 1 80 ? -3.672 -17.148 -4.633 1.00 64.44 80 GLY A C 1
ATOM 541 O O . GLY A 1 80 ? -4.393 -18.004 -4.122 1.00 64.44 80 GLY A O 1
ATOM 542 N N . PHE A 1 81 ? -3.365 -16.030 -3.955 1.00 62.31 81 PHE A N 1
ATOM 543 C CA . PHE A 1 81 ? -3.812 -15.785 -2.564 1.00 62.31 81 PHE A CA 1
ATOM 544 C C . PHE A 1 81 ? -5.345 -15.832 -2.387 1.00 62.31 81 PHE A C 1
ATOM 546 O O . PHE A 1 81 ? -5.851 -16.111 -1.301 1.00 62.31 81 PHE A O 1
ATOM 553 N N . TYR A 1 82 ? -6.093 -15.585 -3.467 1.00 59.47 82 TYR A N 1
ATOM 554 C CA . TYR A 1 82 ? -7.555 -15.571 -3.478 1.00 59.47 82 TYR A CA 1
ATOM 555 C C . TYR A 1 82 ? -8.201 -16.807 -4.113 1.00 59.47 82 TYR A C 1
ATOM 557 O O . TYR A 1 82 ? -9.426 -16.837 -4.233 1.00 59.47 82 TYR A O 1
ATOM 565 N N . ASP A 1 83 ? -7.439 -17.845 -4.469 1.00 62.28 83 ASP A N 1
ATOM 566 C CA . ASP A 1 83 ? -7.984 -19.062 -5.102 1.00 62.28 83 ASP A CA 1
ATOM 567 C C . ASP A 1 83 ? -8.932 -19.848 -4.180 1.00 62.28 83 ASP A C 1
ATOM 569 O O . ASP A 1 83 ? -9.780 -20.608 -4.644 1.00 62.28 83 ASP A O 1
ATOM 573 N N . ALA A 1 84 ? -8.847 -19.618 -2.868 1.00 63.16 84 ALA A N 1
ATOM 574 C CA . ALA A 1 84 ? -9.753 -20.189 -1.872 1.00 63.16 84 ALA A CA 1
ATOM 575 C C . ALA A 1 84 ? -11.060 -19.387 -1.671 1.00 63.16 84 ALA A C 1
ATOM 577 O O . ALA A 1 84 ? -11.924 -19.820 -0.907 1.00 63.16 84 ALA A O 1
ATOM 578 N N . PHE A 1 85 ? -11.219 -18.223 -2.315 1.00 61.94 85 PHE A N 1
ATOM 579 C CA . PHE A 1 85 ? -12.374 -17.336 -2.139 1.00 61.94 85 PHE A CA 1
ATOM 580 C C . PHE A 1 85 ? -13.347 -17.383 -3.335 1.00 61.94 85 PHE A C 1
ATOM 582 O O . PHE A 1 85 ? -12.927 -17.550 -4.477 1.00 61.94 85 PHE A O 1
ATOM 589 N N . PRO A 1 86 ? -14.665 -17.218 -3.106 1.00 63.66 86 PRO A N 1
ATOM 590 C CA . PRO A 1 86 ? -15.680 -17.255 -4.161 1.00 63.66 86 PRO A CA 1
ATOM 591 C C . PRO A 1 86 ? -15.504 -16.131 -5.199 1.00 63.66 86 PRO A C 1
ATOM 593 O O . PRO A 1 86 ? -15.040 -15.041 -4.875 1.00 63.66 86 PRO A O 1
ATOM 596 N N . ALA A 1 87 ? -15.940 -16.362 -6.443 1.00 64.75 87 ALA A N 1
ATOM 597 C CA . ALA A 1 87 ? -15.681 -15.479 -7.593 1.00 64.75 87 ALA A CA 1
ATOM 598 C C . ALA A 1 87 ? -16.084 -14.002 -7.386 1.00 64.75 87 ALA A C 1
ATOM 600 O O . ALA A 1 87 ? -15.404 -13.095 -7.858 1.00 64.75 87 ALA A O 1
ATOM 601 N N . TRP A 1 88 ? -17.161 -13.736 -6.639 1.00 67.56 88 TRP A N 1
ATOM 602 C CA . TRP A 1 88 ? -17.583 -12.367 -6.312 1.00 67.56 88 TRP A CA 1
ATOM 603 C C . TRP A 1 88 ? -16.600 -11.655 -5.367 1.00 67.56 88 TRP A C 1
ATOM 605 O O . TRP A 1 88 ? -16.410 -10.444 -5.464 1.00 67.56 88 TRP A O 1
ATOM 615 N N . ALA A 1 89 ? -15.949 -12.408 -4.479 1.00 63.47 89 ALA A N 1
ATOM 616 C CA . ALA A 1 89 ? -14.941 -11.916 -3.554 1.00 63.47 89 ALA A CA 1
ATOM 617 C C . ALA A 1 89 ? -13.610 -11.692 -4.285 1.00 63.47 89 ALA A C 1
ATOM 619 O O . ALA A 1 89 ? -12.957 -10.689 -4.045 1.00 63.47 89 ALA A O 1
ATOM 620 N N . GLN A 1 90 ? -13.250 -12.536 -5.254 1.00 67.06 90 GLN A N 1
ATOM 621 C CA . GLN A 1 90 ? -12.053 -12.342 -6.085 1.00 67.06 90 GLN A CA 1
ATOM 622 C C . GLN A 1 90 ? -12.093 -11.055 -6.923 1.00 67.06 90 GLN A C 1
ATOM 624 O O . GLN A 1 90 ? -11.055 -10.442 -7.137 1.00 67.06 90 GLN A O 1
ATOM 629 N N . ILE A 1 91 ? -13.270 -10.600 -7.362 1.00 72.12 91 ILE A N 1
ATOM 630 C CA . ILE A 1 91 ? -13.391 -9.353 -8.140 1.00 72.12 91 ILE A CA 1
ATOM 631 C C . ILE A 1 91 ? -13.060 -8.120 -7.281 1.00 72.12 91 ILE A C 1
ATOM 633 O O . ILE A 1 91 ? -12.416 -7.190 -7.760 1.00 72.12 91 ILE A O 1
ATOM 637 N N . VAL A 1 92 ? -13.483 -8.107 -6.012 1.00 69.50 92 VAL A N 1
ATOM 638 C CA . VAL A 1 92 ? -13.299 -6.954 -5.108 1.00 69.50 92 VAL A CA 1
ATOM 639 C C . VAL A 1 92 ? -12.010 -7.068 -4.291 1.00 69.50 92 VAL A C 1
ATOM 641 O O . VAL A 1 92 ? -11.292 -6.084 -4.132 1.00 69.50 92 VAL A O 1
ATOM 644 N N . LEU A 1 93 ? -11.693 -8.264 -3.792 1.00 69.62 93 LEU A N 1
ATOM 645 C CA . LEU A 1 93 ? -10.477 -8.539 -3.028 1.00 69.62 93 LEU A CA 1
ATOM 646 C C . LEU A 1 93 ? -9.258 -8.786 -3.927 1.00 69.62 93 LEU A C 1
ATOM 648 O O . LEU A 1 93 ? -8.135 -8.615 -3.467 1.00 69.62 93 LEU A O 1
ATOM 652 N N . GLY A 1 94 ? -9.448 -9.100 -5.213 1.00 68.12 94 GLY A N 1
ATOM 653 C CA . GLY A 1 94 ? -8.349 -9.275 -6.171 1.00 68.12 94 GLY A CA 1
ATOM 654 C C . GLY A 1 94 ? -7.489 -8.024 -6.361 1.00 68.12 94 GLY A C 1
ATOM 655 O O . GLY A 1 94 ? -6.344 -8.130 -6.790 1.00 68.12 94 GLY A O 1
ATOM 656 N N . SER A 1 95 ? -7.999 -6.845 -5.984 1.00 78.94 95 SER A N 1
ATOM 657 C CA . SER A 1 95 ? -7.206 -5.622 -5.852 1.00 78.94 95 SER A CA 1
ATOM 658 C C . SER A 1 95 ? -6.750 -5.426 -4.403 1.00 78.94 95 SER A C 1
ATOM 660 O O . SER A 1 95 ? -7.552 -5.107 -3.521 1.00 78.94 95 SER A O 1
ATOM 662 N N . GLY A 1 96 ? -5.437 -5.541 -4.170 1.00 81.62 96 GLY A N 1
ATOM 663 C CA . GLY A 1 96 ? -4.798 -5.281 -2.871 1.00 81.62 96 GLY A CA 1
ATOM 664 C C . GLY A 1 96 ? -5.122 -3.901 -2.281 1.00 81.62 96 GLY A C 1
ATOM 665 O O . GLY A 1 96 ? -5.340 -3.758 -1.079 1.00 81.62 96 GLY A O 1
ATOM 666 N N . ILE A 1 97 ? -5.265 -2.888 -3.140 1.00 87.31 97 ILE A N 1
ATOM 667 C CA . ILE A 1 97 ? -5.612 -1.522 -2.725 1.00 87.31 97 ILE A CA 1
ATOM 668 C C . ILE A 1 97 ? -7.032 -1.483 -2.138 1.00 87.31 97 ILE A C 1
ATOM 670 O O . ILE A 1 97 ? -7.257 -0.893 -1.081 1.00 87.31 97 ILE A O 1
ATOM 674 N N . SER A 1 98 ? -7.991 -2.144 -2.791 1.00 88.31 98 SER A N 1
ATOM 675 C CA . SER A 1 98 ? -9.397 -2.148 -2.372 1.00 88.31 98 SER A CA 1
ATOM 676 C C . SER A 1 98 ? -9.601 -2.866 -1.038 1.00 88.31 98 SER A C 1
ATOM 678 O O . SER A 1 98 ? -10.280 -2.329 -0.161 1.00 88.31 98 SER A O 1
ATOM 680 N N . ILE A 1 99 ? -8.980 -4.037 -0.844 1.00 86.88 99 ILE A N 1
ATOM 681 C CA . ILE A 1 99 ? -9.052 -4.761 0.435 1.00 86.88 99 ILE A CA 1
ATOM 682 C C . ILE A 1 99 ? -8.355 -3.990 1.563 1.00 86.88 99 ILE A C 1
ATOM 684 O O . ILE A 1 99 ? -8.893 -3.919 2.666 1.00 86.88 99 ILE A O 1
ATOM 688 N N . GLY A 1 100 ? -7.216 -3.342 1.287 1.00 88.94 100 GLY A N 1
ATOM 689 C CA . GLY A 1 100 ? -6.512 -2.509 2.264 1.00 88.94 100 GLY A CA 1
ATOM 690 C C . GLY A 1 100 ? -7.376 -1.341 2.747 1.00 88.94 100 GLY A C 1
ATOM 691 O O . GLY A 1 100 ? -7.509 -1.126 3.950 1.00 88.94 100 GLY A O 1
ATOM 692 N N . CYS A 1 101 ? -8.045 -0.646 1.821 1.00 89.12 101 CYS A N 1
ATOM 693 C CA . CYS A 1 101 ? -8.969 0.442 2.146 1.00 89.12 101 CYS A CA 1
ATOM 694 C C . CYS A 1 101 ? -10.182 -0.048 2.949 1.00 89.12 101 CYS A C 1
ATOM 696 O O . CYS A 1 101 ? -10.565 0.575 3.940 1.00 89.12 101 CYS A O 1
ATOM 698 N N . LEU A 1 102 ? -10.775 -1.174 2.543 1.00 89.12 102 LEU A N 1
ATOM 699 C CA . LEU A 1 102 ? -11.933 -1.752 3.224 1.00 89.12 102 LEU A CA 1
ATOM 700 C C . LEU A 1 102 ? -11.590 -2.149 4.665 1.00 89.12 102 LEU A C 1
ATOM 702 O O . LEU A 1 102 ? -12.336 -1.823 5.588 1.00 89.12 102 LEU A O 1
ATOM 706 N N . LEU A 1 103 ? -10.442 -2.802 4.863 1.00 89.44 103 LEU A N 1
ATOM 707 C CA . LEU A 1 103 ? -9.936 -3.149 6.187 1.00 89.44 103 LEU A CA 1
ATOM 708 C C . LEU A 1 103 ? -9.640 -1.895 7.013 1.00 89.44 103 LEU A C 1
ATOM 710 O O . LEU A 1 103 ? -9.992 -1.864 8.187 1.00 89.44 103 LEU A O 1
ATOM 714 N N . ALA A 1 104 ? -9.056 -0.849 6.422 1.00 90.12 104 ALA A N 1
ATOM 715 C CA . ALA A 1 104 ? -8.748 0.385 7.143 1.00 90.12 104 ALA A CA 1
ATOM 716 C C . ALA A 1 104 ? -10.007 1.060 7.673 1.00 90.12 104 ALA A C 1
ATOM 718 O O . ALA A 1 104 ? -10.062 1.407 8.849 1.00 90.12 104 ALA A O 1
ATOM 719 N N . VAL A 1 105 ? -11.048 1.165 6.848 1.00 89.62 105 VAL A N 1
ATOM 720 C CA . VAL A 1 105 ? -12.336 1.720 7.273 1.00 89.62 105 VAL A CA 1
ATOM 721 C C . VAL A 1 105 ? -12.991 0.834 8.333 1.00 89.62 105 VAL A C 1
ATOM 723 O O . VAL A 1 105 ? -13.428 1.347 9.362 1.00 89.62 105 VAL A O 1
ATOM 726 N N . ALA A 1 106 ? -13.033 -0.485 8.121 1.00 88.00 106 ALA A N 1
ATOM 727 C CA . ALA A 1 106 ? -13.661 -1.418 9.052 1.00 88.00 106 ALA A CA 1
ATOM 728 C C . ALA A 1 106 ? -12.975 -1.412 10.428 1.00 88.00 106 ALA A C 1
ATOM 730 O O . ALA A 1 106 ? -13.647 -1.263 11.448 1.00 88.00 106 ALA A O 1
ATOM 731 N N . LEU A 1 107 ? -11.644 -1.522 10.467 1.00 86.19 107 LEU A N 1
ATOM 732 C CA . LEU A 1 107 ? -10.880 -1.515 11.713 1.00 86.19 107 LEU A CA 1
ATOM 733 C C . LEU A 1 107 ? -10.913 -0.136 12.384 1.00 86.19 107 LEU A C 1
ATOM 735 O O . LEU A 1 107 ? -11.073 -0.077 13.599 1.00 86.19 107 LEU A O 1
ATOM 739 N N . ASN A 1 108 ? -10.836 0.963 11.625 1.00 88.12 108 ASN A N 1
ATOM 740 C CA . ASN A 1 108 ? -11.000 2.308 12.180 1.00 88.12 108 ASN A CA 1
ATOM 741 C C . ASN A 1 108 ? -12.367 2.471 12.858 1.00 88.12 108 ASN A C 1
ATOM 743 O O . ASN A 1 108 ? -12.451 2.998 13.961 1.00 88.12 108 ASN A O 1
ATOM 747 N N . LEU A 1 109 ? -13.442 1.964 12.251 1.00 84.50 109 LEU A N 1
ATOM 748 C CA . LEU A 1 109 ? -14.782 2.040 12.833 1.00 84.50 109 LEU A CA 1
ATOM 749 C C . LEU A 1 109 ? -14.912 1.145 14.078 1.00 84.50 109 LEU A C 1
ATOM 751 O O . LEU A 1 109 ? -15.497 1.550 15.075 1.00 84.50 109 LEU A O 1
ATOM 755 N N . VAL A 1 110 ? -14.307 -0.042 14.086 1.00 82.81 110 VAL A N 1
ATOM 756 C CA . VAL A 1 110 ? -14.319 -0.919 15.268 1.00 82.81 110 VAL A CA 1
ATOM 757 C C . VAL A 1 110 ? -13.510 -0.323 16.425 1.00 82.81 110 VAL A C 1
ATOM 759 O O . VAL A 1 110 ? -14.030 -0.193 17.530 1.00 82.81 110 VAL A O 1
ATOM 762 N N . PHE A 1 111 ? -12.258 0.068 16.197 1.00 77.75 111 PHE A N 1
ATOM 763 C CA . PHE A 1 111 ? -11.374 0.519 17.274 1.00 77.75 111 PHE A CA 1
ATOM 764 C C . PHE A 1 111 ? -11.659 1.951 17.718 1.00 77.75 111 PHE A C 1
ATOM 766 O O . PHE A 1 111 ? -11.722 2.196 18.916 1.00 77.75 111 PHE A O 1
ATOM 773 N N . ASN A 1 112 ? -11.885 2.879 16.784 1.00 74.38 112 ASN A N 1
ATOM 774 C CA . ASN A 1 112 ? -12.072 4.295 17.103 1.00 74.38 112 ASN A CA 1
ATOM 775 C C . ASN A 1 112 ? -13.546 4.679 17.339 1.00 74.38 112 ASN A C 1
ATOM 777 O O . ASN A 1 112 ? -13.810 5.712 17.946 1.00 74.38 112 ASN A O 1
ATOM 781 N N . HIS A 1 113 ? -14.518 3.877 16.876 1.00 64.31 113 HIS A N 1
ATOM 782 C CA . HIS A 1 113 ? -15.949 4.185 17.035 1.00 64.31 113 HIS A CA 1
ATOM 783 C C . HIS A 1 113 ? -16.672 3.324 18.090 1.00 64.31 113 HIS A C 1
ATOM 785 O O . HIS A 1 113 ? -17.689 3.775 18.620 1.00 64.31 113 HIS A O 1
ATOM 791 N N . LEU A 1 114 ? -16.183 2.118 18.430 1.00 59.88 114 LEU A N 1
ATOM 792 C CA . LEU A 1 114 ? -16.722 1.305 19.542 1.00 59.88 114 LEU A CA 1
ATOM 793 C C . LEU A 1 114 ? -15.833 1.340 20.802 1.00 59.88 114 LEU A C 1
ATOM 795 O O . LEU A 1 114 ? -16.336 1.110 21.903 1.00 59.88 114 LEU A O 1
ATOM 799 N N . GLY A 1 115 ? -14.541 1.662 20.675 1.00 56.84 115 GLY A N 1
ATOM 800 C CA . GLY A 1 115 ? -13.603 1.823 21.786 1.00 56.84 115 GLY A CA 1
ATOM 801 C C . GLY A 1 115 ? -13.206 3.287 22.007 1.00 56.84 115 GLY A C 1
ATOM 802 O O . GLY A 1 115 ? -12.631 3.920 21.140 1.00 56.84 115 GLY A O 1
ATOM 803 N N . ALA A 1 116 ? -13.456 3.809 23.207 1.00 54.81 116 ALA A N 1
ATOM 804 C CA . ALA A 1 116 ? -12.888 5.053 23.747 1.00 54.81 116 ALA A CA 1
ATOM 805 C C . ALA A 1 116 ? -13.365 6.413 23.176 1.00 54.81 116 ALA A C 1
ATOM 807 O O . ALA A 1 116 ? -12.838 6.975 22.222 1.00 54.81 116 ALA A O 1
ATOM 808 N N . LYS A 1 117 ? -14.274 7.031 23.946 1.00 52.38 117 LYS A N 1
ATOM 809 C CA . LYS A 1 117 ? -14.083 8.356 24.574 1.00 52.38 117 LYS A CA 1
ATOM 810 C C . LYS A 1 117 ? -12.869 9.170 24.076 1.00 52.38 117 LYS A C 1
ATOM 812 O O . LYS A 1 117 ? -11.739 8.879 24.450 1.00 52.38 117 LYS A O 1
ATOM 817 N N . GLY A 1 118 ? -13.183 10.313 23.465 1.00 56.53 118 GLY A N 1
ATOM 818 C CA . GLY A 1 118 ? -12.678 11.611 23.921 1.00 56.53 118 GLY A CA 1
ATOM 819 C C . GLY A 1 118 ? -11.365 12.100 23.315 1.00 56.53 118 GLY A C 1
ATOM 820 O O . GLY A 1 118 ? -10.287 11.740 23.770 1.00 56.53 118 GLY A O 1
ATOM 821 N N . GLY A 1 119 ? -11.494 13.051 22.392 1.00 45.75 119 GLY A N 1
ATOM 822 C CA . GLY A 1 119 ? -10.433 13.973 21.999 1.00 45.75 119 GLY A CA 1
ATOM 823 C C . GLY A 1 119 ? -10.785 14.663 20.684 1.00 45.75 119 GLY A C 1
ATOM 824 O O . GLY A 1 119 ? -10.694 14.005 19.652 1.00 45.75 119 GLY A O 1
ATOM 825 N N . PRO A 1 120 ? -11.242 15.932 20.693 1.00 56.97 120 PRO A N 1
ATOM 826 C CA . PRO A 1 120 ? -11.502 16.690 19.473 1.00 56.97 120 PRO A CA 1
ATOM 827 C C . PRO A 1 120 ? -10.277 16.682 18.559 1.00 56.97 120 PRO A C 1
ATOM 829 O O . PRO A 1 120 ? -9.176 17.020 18.994 1.00 56.97 120 PRO A O 1
ATOM 832 N N . ALA A 1 121 ? -10.484 16.294 17.302 1.00 60.00 121 ALA A N 1
ATOM 833 C CA . ALA A 1 121 ? -9.502 16.496 16.251 1.00 60.00 121 ALA A CA 1
ATOM 834 C C . ALA A 1 121 ? -9.157 17.998 16.196 1.00 60.00 121 ALA A C 1
ATOM 836 O O . ALA A 1 121 ? -10.089 18.809 16.144 1.00 60.00 121 ALA A O 1
ATOM 837 N N . PRO A 1 122 ? -7.874 18.398 16.245 1.00 60.59 122 PRO A N 1
ATOM 838 C CA . PRO A 1 122 ? -7.513 19.789 16.023 1.00 60.59 122 PRO A CA 1
ATOM 839 C C . PRO A 1 122 ? -7.977 20.188 14.620 1.00 60.59 122 PRO A C 1
ATOM 841 O O . PRO A 1 122 ? -7.677 19.514 13.632 1.00 60.59 122 PRO A O 1
ATOM 844 N N . ALA A 1 123 ? -8.786 21.245 14.562 1.00 56.59 123 ALA A N 1
ATOM 845 C CA . ALA A 1 123 ? -9.301 21.796 13.323 1.00 56.59 123 ALA A CA 1
ATOM 846 C C . ALA A 1 123 ? -8.137 22.258 12.425 1.00 56.59 123 ALA A C 1
ATOM 848 O O . ALA A 1 123 ? -7.157 22.808 12.934 1.00 56.59 123 ALA A O 1
ATOM 849 N N . PRO A 1 124 ? -8.222 22.061 11.101 1.00 65.25 124 PRO A N 1
ATOM 850 C CA . PRO A 1 124 ? -7.264 22.638 10.170 1.00 65.25 124 PRO A CA 1
ATOM 851 C C . PRO A 1 124 ? -7.528 24.148 10.044 1.00 65.25 124 PRO A C 1
ATOM 853 O O . PRO A 1 124 ? -8.319 24.556 9.199 1.00 65.25 124 PRO A O 1
ATOM 856 N N . GLU A 1 125 ? -6.909 24.972 10.898 1.00 63.09 125 GLU A N 1
ATOM 857 C CA . GLU A 1 125 ? -7.072 26.442 10.865 1.00 63.09 125 GLU A CA 1
ATOM 858 C C . GLU A 1 125 ? -5.885 27.202 10.231 1.00 63.09 125 GLU A C 1
ATOM 860 O O . GLU A 1 125 ? -6.054 28.349 9.840 1.00 63.09 125 GLU A O 1
ATOM 865 N N . ASP A 1 126 ? -4.723 26.585 9.978 1.00 58.94 126 ASP A N 1
ATOM 866 C CA . ASP A 1 126 ? -3.519 27.368 9.616 1.00 58.94 126 ASP A CA 1
ATOM 867 C C . ASP A 1 126 ? -2.991 27.209 8.173 1.00 58.94 126 ASP A C 1
ATOM 869 O O . ASP A 1 126 ? -1.894 27.671 7.860 1.00 58.94 126 ASP A O 1
ATOM 873 N N . ALA A 1 127 ? -3.736 26.588 7.250 1.00 59.69 127 ALA A N 1
ATOM 874 C CA . ALA A 1 127 ? -3.237 26.348 5.883 1.00 59.69 127 ALA A CA 1
ATOM 875 C C . ALA A 1 127 ? -3.585 27.442 4.846 1.00 59.69 127 ALA A C 1
ATOM 877 O O . ALA A 1 127 ? -3.018 27.429 3.755 1.00 59.69 127 ALA A O 1
ATOM 878 N N . GLU A 1 128 ? -4.464 28.404 5.162 1.00 56.69 128 GLU A N 1
ATOM 879 C CA . GLU A 1 128 ? -4.986 29.375 4.174 1.00 56.69 128 GLU A CA 1
ATOM 880 C C . GLU A 1 128 ? -4.491 30.829 4.357 1.00 56.69 128 GLU A C 1
ATOM 882 O O . GLU A 1 128 ? -4.910 31.724 3.630 1.00 56.69 128 GLU A O 1
ATOM 887 N N . ALA A 1 129 ? -3.549 31.100 5.269 1.00 52.44 129 ALA A N 1
ATOM 888 C CA . ALA A 1 129 ? -3.045 32.466 5.504 1.00 52.44 129 ALA A CA 1
ATOM 889 C C . ALA A 1 129 ? -1.695 32.801 4.827 1.00 52.44 129 ALA A C 1
ATOM 891 O O . ALA A 1 129 ? -1.242 33.941 4.907 1.00 52.44 129 ALA A O 1
ATOM 892 N N . ALA A 1 130 ? -1.031 31.850 4.156 1.00 52.12 130 ALA A N 1
ATOM 893 C CA . ALA A 1 130 ? 0.355 32.027 3.690 1.00 52.12 130 ALA A CA 1
ATOM 894 C C . ALA A 1 130 ? 0.533 32.300 2.179 1.00 52.12 130 ALA A C 1
ATOM 896 O O . ALA A 1 130 ? 1.668 32.417 1.722 1.00 52.12 130 ALA A O 1
ATOM 897 N N . VAL A 1 131 ? -0.545 32.441 1.393 1.00 58.75 131 VAL A N 1
ATOM 898 C CA . VAL A 1 131 ? -0.466 32.791 -0.046 1.00 58.75 131 VAL A CA 1
ATOM 899 C C . VAL A 1 131 ? -1.026 34.192 -0.294 1.00 58.75 131 VAL A C 1
ATOM 901 O O . VAL A 1 131 ? -1.926 34.412 -1.094 1.00 58.75 131 VAL A O 1
ATOM 904 N N . THR A 1 132 ? -0.470 35.164 0.416 1.00 58.44 132 THR A N 1
ATOM 905 C CA . THR A 1 132 ? -0.523 36.572 0.016 1.00 58.44 132 THR A CA 1
ATOM 906 C C . THR A 1 132 ? 0.723 37.234 0.569 1.00 58.44 132 THR A C 1
ATOM 908 O O . THR A 1 132 ? 0.767 37.506 1.761 1.00 58.44 132 THR A O 1
ATOM 911 N N . HIS A 1 133 ? 1.748 37.384 -0.273 1.00 51.84 133 HIS A N 1
ATOM 912 C CA . HIS A 1 133 ? 2.641 38.542 -0.411 1.00 51.84 133 HIS A CA 1
ATOM 913 C C . HIS A 1 133 ? 3.721 38.248 -1.456 1.00 51.84 133 HIS A C 1
ATOM 915 O O . HIS A 1 133 ? 4.279 37.129 -1.442 1.00 51.84 133 HIS A O 1
#

Foldseek 3Di:
DDDDPPDPDDDDDDDDDPPVVVVVVPDDPVVVVVVVCVVVVVVVVVVVVVLVLQPCVPVLSVVLLVVLLVQLCVLVVDDCPCVVDDPVCCVQSVHSVRSSVVSSVVSCCVPVVVHDDDDDDPDPDPDPPPPDD